Protein AF-A0A840L6X7-F1 (afdb_monomer)

Radius of gyration: 32.26 Å; Cα contacts (8 Å, |Δi|>4): 40; chains: 1; bounding box: 51×29×115 Å

pLDDT: mean 72.5, std 11.48, range [49.22, 90.38]

Mean predicted aligned error: 15.95 Å

Organism: NCBI:txid1769250

Nearest PDB structures (foldseek):
  5zx3-assembly1_D  TM=7.415E-01  e=8.191E+00  Mycobacterium tuberculosis H37Rv

Structure (mmCIF, N/CA/C/O backbone):
data_AF-A0A840L6X7-F1
#
_entry.id   AF-A0A840L6X7-F1
#
loop_
_atom_site.group_PDB
_atom_site.id
_atom_site.type_symbol
_atom_site.label_atom_id
_atom_site.label_alt_id
_atom_site.label_comp_id
_atom_site.label_asym_id
_atom_site.label_entity_id
_atom_site.label_seq_id
_atom_site.pdbx_PDB_ins_code
_atom_site.Cartn_x
_atom_site.Cartn_y
_atom_site.Cartn_z
_atom_site.occupancy
_atom_site.B_iso_or_equiv
_atom_site.auth_seq_id
_atom_site.auth_comp_id
_atom_site.auth_asym_id
_atom_site.auth_atom_id
_atom_site.pdbx_PDB_model_num
ATOM 1 N N . MET A 1 1 ? -19.659 -22.528 18.212 1.00 50.06 1 MET A N 1
ATOM 2 C CA . MET A 1 1 ? -19.721 -21.235 18.933 1.00 50.06 1 MET A CA 1
ATOM 3 C C . MET A 1 1 ? -19.294 -20.157 17.955 1.00 50.06 1 MET A C 1
ATOM 5 O O . MET A 1 1 ? -18.267 -20.343 17.319 1.00 50.06 1 MET A O 1
ATOM 9 N N . ASN A 1 2 ? -20.083 -19.098 17.759 1.00 55.78 2 ASN A N 1
ATOM 10 C CA . ASN A 1 2 ? -19.738 -18.045 16.799 1.00 55.78 2 ASN A CA 1
ATOM 11 C C . ASN A 1 2 ? -18.939 -16.944 17.513 1.00 55.78 2 ASN A C 1
ATOM 13 O O . ASN A 1 2 ? -19.545 -16.207 18.291 1.00 55.78 2 ASN A O 1
ATOM 17 N N . PRO A 1 3 ? -17.631 -16.776 17.235 1.00 60.44 3 PRO A N 1
ATOM 18 C CA . PRO A 1 3 ? -16.806 -15.736 17.865 1.00 60.44 3 PRO A CA 1
ATOM 19 C C . PRO A 1 3 ? -17.181 -14.308 17.419 1.00 60.44 3 PRO A C 1
ATOM 21 O O . PRO A 1 3 ? -16.617 -13.333 17.895 1.00 60.44 3 PRO A O 1
ATOM 24 N N . PHE A 1 4 ? -18.158 -14.165 16.519 1.00 61.56 4 PHE A N 1
ATOM 25 C CA . PHE A 1 4 ? -18.573 -12.898 15.914 1.00 61.56 4 PHE A CA 1
ATOM 26 C C . PHE A 1 4 ? -19.922 -12.375 16.431 1.00 61.56 4 PHE A C 1
ATOM 28 O O . PHE A 1 4 ? -20.636 -11.677 15.705 1.00 61.56 4 PHE A O 1
ATOM 35 N N . LYS A 1 5 ? -20.317 -12.716 17.664 1.00 66.19 5 LYS A N 1
ATOM 36 C CA . LYS A 1 5 ? -21.572 -12.218 18.243 1.00 66.19 5 LYS A CA 1
ATOM 37 C C . LYS A 1 5 ? -21.425 -10.722 18.556 1.00 66.19 5 LYS A C 1
ATOM 39 O O . LYS A 1 5 ? -20.592 -10.319 19.362 1.00 66.19 5 LYS A O 1
ATOM 44 N N . ARG A 1 6 ? -22.202 -9.892 17.859 1.00 63.62 6 ARG A N 1
ATOM 45 C CA . ARG A 1 6 ? -22.232 -8.430 18.031 1.00 63.62 6 ARG A CA 1
ATOM 46 C C . ARG A 1 6 ? -23.268 -8.047 19.085 1.00 63.62 6 ARG A C 1
ATOM 48 O O . ARG A 1 6 ? -24.262 -8.753 19.248 1.00 63.62 6 ARG A O 1
ATOM 55 N N . LEU A 1 7 ? -23.039 -6.931 19.774 1.00 65.94 7 LEU A N 1
ATOM 56 C CA . LEU A 1 7 ? -23.968 -6.401 20.773 1.00 65.94 7 LEU A CA 1
ATOM 57 C C . LEU A 1 7 ? -25.327 -6.060 20.119 1.00 65.94 7 LEU A C 1
ATOM 59 O O . LEU A 1 7 ? -25.352 -5.359 19.100 1.00 65.94 7 LEU A O 1
ATOM 63 N N . PRO A 1 8 ? -26.463 -6.534 20.665 1.00 58.78 8 PRO A N 1
ATOM 64 C CA . PRO A 1 8 ? -27.783 -6.151 20.173 1.00 58.78 8 PRO A CA 1
ATOM 65 C C . PRO A 1 8 ? -27.984 -4.641 20.378 1.00 58.78 8 PRO A C 1
ATOM 67 O O . PRO A 1 8 ? -27.777 -4.126 21.470 1.00 58.78 8 PRO A O 1
ATOM 70 N N . GLY A 1 9 ? -28.326 -3.915 19.308 1.00 61.62 9 GLY A N 1
ATOM 71 C CA . GLY A 1 9 ? -28.427 -2.445 19.305 1.00 61.62 9 GLY A CA 1
ATOM 72 C C . GLY A 1 9 ? -27.195 -1.710 18.754 1.00 61.62 9 GLY A C 1
ATOM 73 O O . GLY A 1 9 ? -27.313 -0.554 18.349 1.00 61.62 9 GLY A O 1
ATOM 74 N N . TYR A 1 10 ? -26.046 -2.385 18.611 1.00 58.16 10 TYR A N 1
ATOM 75 C CA . TYR A 1 10 ? -24.889 -1.871 17.866 1.00 58.16 10 TYR A CA 1
ATOM 76 C C . TYR A 1 10 ? -25.139 -2.027 16.357 1.00 58.16 10 TYR A C 1
ATOM 78 O O . TYR A 1 10 ? -24.686 -2.964 15.695 1.00 58.16 10 TYR A O 1
ATOM 86 N N . GLY A 1 11 ? -25.937 -1.119 15.797 1.00 57.44 11 GLY A N 1
ATOM 87 C CA . GLY A 1 11 ? -26.126 -1.032 14.352 1.00 57.44 11 GLY A CA 1
ATOM 88 C C . GLY A 1 11 ? -24.838 -0.583 13.636 1.00 57.44 11 GLY A C 1
ATOM 89 O O . GLY A 1 11 ? -23.990 0.066 14.247 1.00 57.44 11 GLY A O 1
ATOM 90 N N . PRO A 1 12 ? -24.693 -0.832 12.320 1.00 55.66 12 PRO A N 1
ATOM 91 C CA . PRO A 1 12 ? -23.560 -0.388 11.489 1.00 55.66 12 PRO A CA 1
ATOM 92 C C . PRO A 1 12 ? -23.482 1.146 11.286 1.00 55.66 12 PRO A C 1
ATOM 94 O O . PRO A 1 12 ? -22.965 1.618 10.278 1.00 55.66 12 PRO A O 1
ATOM 97 N N . LYS A 1 13 ? -24.024 1.933 12.224 1.00 51.03 13 LYS A N 1
ATOM 98 C CA . LYS A 1 13 ? -24.217 3.387 12.156 1.00 51.03 13 LYS A CA 1
ATOM 99 C C . LYS A 1 13 ? -23.061 4.199 12.742 1.00 51.03 13 LYS A C 1
ATOM 101 O O . LYS A 1 13 ? -23.184 5.411 12.877 1.00 51.03 13 LYS A O 1
ATOM 106 N N . THR A 1 14 ? -21.927 3.587 13.063 1.00 53.41 14 THR A N 1
ATOM 107 C CA . THR A 1 14 ? -20.697 4.363 13.237 1.00 53.41 14 THR A CA 1
ATOM 108 C C . THR A 1 14 ? -20.204 4.710 11.837 1.00 53.41 14 THR A C 1
ATOM 110 O O . THR A 1 14 ? -19.859 3.806 11.072 1.00 53.41 14 THR A O 1
ATOM 113 N N . ALA A 1 15 ? -20.244 5.996 11.467 1.00 52.00 15 ALA A N 1
ATOM 114 C CA . ALA A 1 15 ? -19.751 6.471 10.176 1.00 52.00 15 ALA A CA 1
ATOM 115 C C . ALA A 1 15 ? -18.391 5.823 9.894 1.00 52.00 15 ALA A C 1
ATOM 117 O O . ALA A 1 15 ? -17.513 5.830 10.761 1.00 52.00 15 ALA A O 1
ATOM 118 N N . ALA A 1 16 ? -18.250 5.188 8.727 1.00 56.62 16 ALA A N 1
ATOM 119 C CA . ALA A 1 16 ? -17.013 4.520 8.355 1.00 56.62 16 ALA A CA 1
ATOM 120 C C . ALA A 1 16 ? -15.860 5.519 8.528 1.00 56.62 16 ALA A C 1
ATOM 122 O O . ALA A 1 16 ? -15.800 6.512 7.807 1.00 56.62 16 ALA A O 1
ATOM 123 N N . GLY A 1 17 ? -14.998 5.285 9.524 1.00 66.81 17 GLY A N 1
ATOM 124 C CA . GLY A 1 17 ? -13.883 6.181 9.812 1.00 66.81 17 GLY A CA 1
ATOM 125 C C . GLY A 1 17 ? -12.999 6.354 8.578 1.00 66.81 17 GLY A C 1
ATOM 126 O O . GLY A 1 17 ? -12.972 5.488 7.700 1.00 66.81 17 GLY A O 1
ATOM 127 N N . MET A 1 18 ? -12.259 7.462 8.517 1.00 66.50 18 MET A N 1
ATOM 128 C CA . MET A 1 18 ? -11.370 7.801 7.396 1.00 66.50 18 MET A CA 1
ATOM 129 C C . MET A 1 18 ? -10.411 6.648 7.033 1.00 66.50 18 MET A C 1
ATOM 131 O O . MET A 1 18 ? -10.169 6.373 5.866 1.00 66.50 18 MET A O 1
ATOM 135 N N . GLU A 1 19 ? -9.986 5.890 8.035 1.00 71.81 19 GLU A N 1
ATOM 136 C CA . GLU A 1 19 ? -9.318 4.576 7.994 1.00 71.81 19 GLU A CA 1
ATOM 137 C C . GLU A 1 19 ? -9.984 3.571 7.033 1.00 71.81 19 GLU A C 1
ATOM 139 O O . GLU A 1 19 ? -9.346 3.068 6.116 1.00 71.81 19 GLU A O 1
ATOM 144 N N . ARG A 1 20 ? -11.292 3.316 7.146 1.00 74.06 20 ARG A N 1
ATOM 145 C CA . ARG A 1 20 ? -12.004 2.361 6.275 1.00 74.06 20 ARG A CA 1
ATOM 146 C C . ARG A 1 20 ? -12.131 2.862 4.837 1.00 74.06 20 ARG A C 1
ATOM 148 O O . ARG A 1 20 ? -12.189 2.061 3.903 1.00 74.06 20 ARG A O 1
ATOM 155 N N . GLN A 1 21 ? -12.156 4.180 4.652 1.00 76.19 21 GLN A N 1
ATOM 156 C CA . GLN A 1 21 ? -12.097 4.805 3.333 1.00 76.19 21 GLN A CA 1
ATOM 157 C C . GLN A 1 21 ? -10.694 4.695 2.718 1.00 76.19 21 GLN A C 1
ATOM 159 O O . GLN A 1 21 ? -10.586 4.371 1.535 1.00 76.19 21 GLN A O 1
ATOM 164 N N . ILE A 1 22 ? -9.639 4.911 3.508 1.00 73.25 22 ILE A N 1
ATOM 165 C CA . ILE A 1 22 ? -8.241 4.744 3.092 1.00 73.25 22 ILE A CA 1
ATOM 166 C C . ILE A 1 22 ? -7.985 3.285 2.716 1.00 73.25 22 ILE A C 1
ATOM 168 O O . ILE A 1 22 ? -7.510 3.029 1.615 1.00 73.25 22 ILE A O 1
ATOM 172 N N . TRP A 1 23 ? -8.406 2.326 3.544 1.00 75.25 23 TRP A N 1
ATOM 173 C CA . TRP A 1 23 ? -8.242 0.892 3.281 1.00 75.25 23 TRP A CA 1
ATOM 174 C C . TRP A 1 23 ? -8.913 0.443 1.978 1.00 75.25 23 TRP A C 1
ATOM 176 O O . TRP A 1 23 ? -8.361 -0.357 1.232 1.00 75.25 23 TRP A O 1
ATOM 186 N N . ARG A 1 24 ? -10.079 1.012 1.645 1.00 78.00 24 ARG A N 1
ATOM 187 C CA . ARG A 1 24 ? -10.769 0.767 0.365 1.00 78.00 24 ARG A CA 1
ATOM 188 C C . ARG A 1 24 ? -10.055 1.367 -0.844 1.00 78.00 24 ARG A C 1
ATOM 190 O O . ARG A 1 24 ? -10.180 0.834 -1.941 1.00 78.00 24 ARG A O 1
ATOM 197 N N . ARG A 1 25 ? -9.368 2.498 -0.671 1.00 76.12 25 ARG A N 1
ATOM 198 C CA . ARG A 1 25 ? -8.622 3.169 -1.748 1.00 76.12 25 ARG A CA 1
ATOM 199 C C . ARG A 1 25 ? -7.212 2.609 -1.913 1.00 76.12 25 ARG A C 1
ATOM 201 O O . ARG A 1 25 ? -6.644 2.735 -2.988 1.00 76.12 25 ARG A O 1
ATOM 208 N N . LEU A 1 26 ? -6.679 1.953 -0.890 1.00 77.56 26 LEU A N 1
ATOM 209 C CA . LEU A 1 26 ? -5.350 1.354 -0.878 1.00 77.56 26 LEU A CA 1
ATOM 210 C C . LEU A 1 26 ? -5.102 0.361 -2.028 1.00 77.56 26 LEU A C 1
ATOM 212 O O . LEU A 1 26 ? -4.104 0.545 -2.723 1.00 77.56 26 LEU A O 1
ATOM 216 N N . PRO A 1 27 ? -5.992 -0.611 -2.329 1.00 74.00 27 PRO A N 1
ATOM 217 C CA . PRO A 1 27 ? -5.800 -1.477 -3.490 1.00 74.00 27 PRO A CA 1
ATOM 218 C C . PRO A 1 27 ? -5.833 -0.687 -4.803 1.00 74.00 27 PRO A C 1
ATOM 220 O O . PRO A 1 27 ? -5.009 -0.934 -5.674 1.00 74.00 27 PRO A O 1
ATOM 223 N N . ALA A 1 28 ? -6.701 0.322 -4.936 1.00 80.12 28 ALA A N 1
ATOM 224 C CA . ALA A 1 28 ? -6.728 1.167 -6.131 1.00 80.12 28 ALA A CA 1
ATOM 225 C C . ALA A 1 28 ? -5.421 1.963 -6.315 1.00 80.12 28 ALA A C 1
ATOM 227 O O . ALA A 1 28 ? -4.918 2.050 -7.429 1.00 80.12 28 ALA A O 1
ATOM 228 N N . VAL A 1 29 ? -4.834 2.488 -5.233 1.00 78.06 29 VAL A N 1
ATOM 229 C CA . VAL A 1 29 ? -3.531 3.183 -5.252 1.00 78.06 29 VAL A CA 1
ATOM 230 C C . VAL A 1 29 ? -2.380 2.215 -5.546 1.00 78.06 29 VAL A C 1
ATOM 232 O O . VAL A 1 29 ? -1.439 2.570 -6.255 1.00 78.06 29 VAL A O 1
ATOM 235 N N . PHE A 1 30 ? -2.455 0.978 -5.050 1.00 79.94 30 PHE A N 1
ATOM 236 C CA . PHE A 1 30 ? -1.495 -0.076 -5.377 1.00 79.94 30 PHE A CA 1
ATOM 237 C C . PHE A 1 30 ? -1.517 -0.403 -6.875 1.00 79.94 30 PHE A C 1
ATOM 239 O O . PHE A 1 30 ? -0.467 -0.429 -7.522 1.00 79.94 30 PHE A O 1
ATOM 246 N N . PHE A 1 31 ? -2.714 -0.567 -7.446 1.00 80.56 31 PHE A N 1
ATOM 247 C CA . PHE A 1 31 ? -2.886 -0.764 -8.884 1.00 80.56 31 PHE A CA 1
ATOM 248 C C . PHE A 1 31 ? -2.395 0.446 -9.677 1.00 80.56 31 PHE A C 1
ATOM 250 O O . PHE A 1 31 ? -1.582 0.278 -10.575 1.00 80.56 31 PHE A O 1
ATOM 257 N N . TRP A 1 32 ? -2.801 1.670 -9.326 1.00 79.00 32 TRP A N 1
ATOM 258 C CA . TRP A 1 32 ? -2.402 2.859 -10.089 1.00 79.00 32 TRP A CA 1
ATOM 259 C C . TRP A 1 32 ? -0.894 3.116 -10.047 1.00 79.00 32 TRP A C 1
ATOM 261 O O . TRP A 1 32 ? -0.295 3.442 -11.069 1.00 79.00 32 TRP A O 1
ATOM 271 N N . GLY A 1 33 ? -0.261 2.934 -8.885 1.00 77.31 33 GLY A N 1
ATOM 272 C CA . GLY A 1 33 ? 1.174 3.178 -8.734 1.00 77.31 33 GLY A CA 1
ATOM 273 C C . GLY A 1 33 ? 2.072 2.054 -9.254 1.00 77.31 33 GLY A C 1
ATOM 274 O O . GLY A 1 33 ? 3.247 2.306 -9.489 1.00 77.31 33 GLY A O 1
ATOM 275 N N . SER A 1 34 ? 1.545 0.848 -9.501 1.00 78.00 34 SER A N 1
ATOM 276 C CA . SER A 1 34 ? 2.261 -0.186 -10.270 1.00 78.00 34 SER A CA 1
ATOM 277 C C . SER A 1 34 ? 1.991 -0.085 -11.774 1.00 78.00 34 SER A C 1
ATOM 279 O O . SER A 1 34 ? 2.890 -0.336 -12.571 1.00 78.00 34 SER A O 1
ATOM 281 N N . LEU A 1 35 ? 0.794 0.353 -12.174 1.00 84.56 35 LEU A N 1
ATOM 282 C CA . LEU A 1 35 ? 0.411 0.529 -13.575 1.00 84.56 35 LEU A CA 1
ATOM 283 C C . LEU A 1 35 ? 1.184 1.670 -14.250 1.00 84.56 35 LEU A C 1
ATOM 285 O O . LEU A 1 35 ? 1.592 1.530 -15.399 1.00 84.56 35 LEU A O 1
ATOM 289 N N . LEU A 1 36 ? 1.417 2.781 -13.544 1.00 82.75 36 LEU A N 1
ATOM 290 C CA . LEU A 1 36 ? 2.106 3.961 -14.081 1.00 82.75 36 LEU A CA 1
ATOM 291 C C . LEU A 1 36 ? 3.565 3.688 -14.525 1.00 82.75 36 LEU A C 1
ATOM 293 O O . LEU A 1 36 ? 3.898 4.019 -15.664 1.00 82.75 36 LEU A O 1
ATOM 297 N N . PRO A 1 37 ? 4.437 3.054 -13.713 1.00 79.06 37 PRO A N 1
ATOM 298 C CA . PRO A 1 37 ? 5.786 2.675 -14.146 1.00 79.06 37 PRO A CA 1
ATOM 299 C C . PRO A 1 37 ? 5.782 1.602 -15.244 1.00 79.06 37 PRO A C 1
ATOM 301 O O . PRO A 1 37 ? 6.623 1.653 -16.139 1.00 79.06 37 PRO A O 1
ATOM 304 N N . LEU A 1 38 ? 4.816 0.678 -15.239 1.00 79.50 38 LEU A N 1
ATOM 305 C CA . LEU A 1 38 ? 4.674 -0.327 -16.300 1.00 79.50 38 LEU A CA 1
ATOM 306 C C . LEU A 1 38 ? 4.311 0.323 -17.643 1.00 79.50 38 LEU A C 1
ATOM 308 O O . LEU A 1 38 ? 4.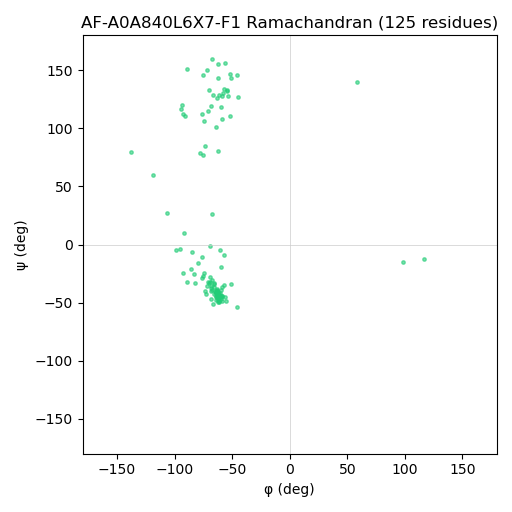903 -0.003 -18.672 1.00 79.50 38 LEU A O 1
ATOM 312 N N . LEU A 1 39 ? 3.396 1.296 -17.618 1.00 84.00 39 LEU A N 1
ATOM 313 C CA . LEU A 1 39 ? 3.039 2.104 -18.781 1.00 84.00 39 LEU A CA 1
ATOM 314 C C . LEU A 1 39 ? 4.238 2.923 -19.270 1.00 84.00 39 LEU A C 1
ATOM 316 O O . LEU A 1 39 ? 4.475 2.986 -20.470 1.00 84.00 39 LEU A O 1
ATOM 320 N N . PHE A 1 40 ? 5.022 3.503 -18.357 1.00 82.00 40 PHE A N 1
ATOM 321 C CA . PHE A 1 40 ? 6.216 4.275 -18.699 1.00 82.00 40 PHE A CA 1
ATOM 322 C C . PHE A 1 40 ? 7.272 3.424 -19.418 1.00 82.00 40 PHE A C 1
ATOM 324 O O . PHE A 1 40 ? 7.778 3.829 -20.463 1.00 82.00 40 PHE A O 1
ATOM 331 N N . VAL A 1 41 ? 7.564 2.219 -18.914 1.00 79.75 41 VAL A N 1
ATOM 332 C CA . VAL A 1 41 ? 8.485 1.277 -19.574 1.00 79.75 41 VAL A CA 1
ATOM 333 C C . VAL A 1 41 ? 7.937 0.833 -20.932 1.00 79.75 41 VAL A C 1
ATOM 335 O O . VAL A 1 41 ? 8.674 0.834 -21.918 1.00 79.75 41 VAL A O 1
ATOM 338 N N . GLY A 1 42 ? 6.644 0.501 -21.008 1.00 80.06 42 GLY A N 1
ATOM 339 C CA . GLY A 1 42 ? 5.989 0.109 -22.258 1.00 80.06 42 GLY A CA 1
ATOM 340 C C . GLY A 1 42 ? 6.050 1.205 -23.322 1.00 80.06 42 GLY A C 1
ATOM 341 O O . GLY A 1 42 ? 6.451 0.945 -24.453 1.00 80.06 42 GLY A O 1
ATOM 342 N N . LEU A 1 43 ? 5.738 2.446 -22.942 1.00 84.38 43 LEU A N 1
ATOM 343 C CA . LEU 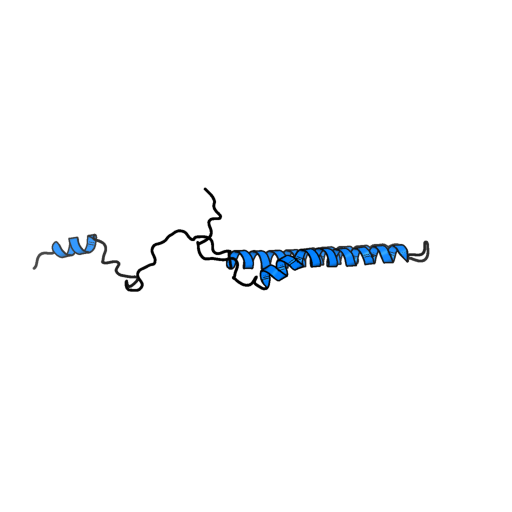A 1 43 ? 5.784 3.606 -23.828 1.00 84.38 43 LEU A CA 1
ATOM 344 C C . LEU A 1 43 ? 7.214 3.879 -24.307 1.00 84.38 43 LEU A C 1
ATOM 346 O O . LEU A 1 43 ? 7.441 4.130 -25.487 1.00 84.38 43 LEU A O 1
ATOM 350 N N . ARG A 1 44 ? 8.195 3.760 -23.409 1.00 80.75 44 ARG A N 1
ATOM 351 C CA . ARG A 1 44 ? 9.604 3.968 -23.740 1.00 80.75 44 ARG A CA 1
ATOM 352 C C . ARG A 1 44 ? 10.140 2.910 -24.705 1.00 80.75 44 ARG A C 1
ATOM 354 O O . ARG A 1 44 ? 10.917 3.254 -25.585 1.00 80.75 44 ARG A O 1
ATOM 361 N N . ARG A 1 45 ? 9.704 1.651 -24.582 1.00 79.19 45 ARG A N 1
ATOM 362 C CA . ARG A 1 45 ? 10.017 0.586 -25.554 1.00 79.19 45 ARG A CA 1
ATOM 363 C C . ARG A 1 45 ? 9.307 0.795 -26.887 1.00 79.19 45 ARG A C 1
ATOM 365 O O . ARG A 1 45 ? 9.867 0.443 -27.914 1.00 79.19 45 ARG A O 1
ATOM 372 N N . TRP A 1 46 ? 8.102 1.361 -26.875 1.00 81.88 46 TRP A N 1
ATOM 373 C CA . TRP A 1 46 ? 7.345 1.642 -28.095 1.00 81.88 46 TRP A CA 1
ATOM 374 C C . TRP A 1 46 ? 7.942 2.800 -28.907 1.00 81.88 46 TRP A C 1
ATOM 376 O O . TRP A 1 46 ? 7.944 2.744 -30.129 1.00 81.88 46 TRP A O 1
ATOM 386 N N . LEU A 1 47 ? 8.490 3.817 -28.233 1.00 81.31 47 LEU A N 1
ATOM 387 C CA . LEU A 1 47 ? 9.190 4.945 -28.865 1.00 81.31 47 LEU A CA 1
ATOM 388 C C . LEU A 1 47 ? 10.675 4.668 -29.163 1.00 81.31 47 LEU A C 1
ATOM 390 O O . LEU A 1 47 ? 11.348 5.523 -29.736 1.00 81.31 47 LEU A O 1
ATOM 394 N N . ALA A 1 48 ? 11.220 3.528 -28.731 1.00 78.69 48 ALA A N 1
ATOM 395 C CA . ALA A 1 48 ? 12.620 3.204 -28.970 1.00 78.69 48 ALA A CA 1
ATOM 396 C C . ALA A 1 48 ? 12.824 2.794 -30.436 1.00 78.69 48 ALA A C 1
ATOM 398 O O . ALA A 1 48 ? 12.467 1.689 -30.839 1.00 78.69 48 ALA A O 1
ATOM 399 N N . GLU A 1 49 ? 13.427 3.686 -31.222 1.00 74.25 49 GLU A N 1
ATOM 400 C CA . GLU A 1 49 ? 13.854 3.392 -32.590 1.00 74.25 49 GLU A CA 1
ATOM 401 C C . GLU A 1 49 ? 14.993 2.352 -32.582 1.00 74.25 49 GLU A C 1
ATOM 403 O O . GLU A 1 49 ? 15.999 2.548 -31.880 1.00 74.25 49 GLU A O 1
ATOM 408 N N . PRO A 1 50 ? 14.885 1.256 -33.359 1.00 63.66 50 PRO A N 1
ATOM 409 C CA . PRO A 1 50 ? 15.917 0.228 -33.421 1.00 63.66 50 PRO A CA 1
ATOM 410 C C . PRO A 1 50 ? 17.213 0.813 -34.008 1.00 63.66 50 PRO A C 1
ATOM 412 O O . PRO A 1 50 ? 17.345 0.987 -35.214 1.00 63.66 50 PRO A O 1
ATOM 415 N N . GLY A 1 51 ? 18.175 1.123 -33.132 1.00 65.94 51 GLY A N 1
ATOM 416 C CA . GLY A 1 51 ? 19.512 1.622 -33.487 1.00 65.94 51 GLY A CA 1
ATOM 417 C C . GLY A 1 51 ? 19.849 3.039 -33.005 1.00 65.94 51 GLY A C 1
ATOM 418 O O . GLY A 1 51 ? 21.021 3.401 -33.017 1.00 65.94 51 GLY A O 1
ATOM 419 N N . ALA A 1 52 ? 18.871 3.826 -32.538 1.00 67.00 52 ALA A N 1
ATOM 420 C CA . ALA A 1 52 ? 19.117 5.175 -32.001 1.00 67.00 52 ALA A CA 1
ATOM 421 C C . ALA A 1 52 ? 19.331 5.192 -30.478 1.00 67.00 52 ALA A C 1
ATOM 423 O O . ALA A 1 52 ? 19.958 6.102 -29.936 1.00 67.00 52 ALA A O 1
ATOM 424 N N . SER A 1 53 ? 18.797 4.196 -29.771 1.00 67.75 53 SER A N 1
ATOM 425 C CA . SER A 1 53 ? 18.873 4.109 -28.315 1.00 67.75 53 SER A CA 1
ATOM 426 C C . SER A 1 53 ? 20.065 3.268 -27.862 1.00 67.75 53 SER A C 1
ATOM 428 O O . SER A 1 53 ? 20.120 2.070 -28.141 1.00 67.75 53 SER A O 1
ATOM 430 N N . ASP A 1 54 ? 20.973 3.878 -27.100 1.00 80.44 54 ASP A N 1
ATOM 431 C CA . ASP A 1 54 ? 22.056 3.172 -26.414 1.00 80.44 54 ASP A CA 1
ATOM 432 C C . ASP A 1 54 ? 21.479 2.117 -25.451 1.00 80.44 54 ASP A C 1
ATOM 434 O O . ASP A 1 54 ? 20.623 2.428 -24.612 1.00 80.44 54 ASP A O 1
ATOM 438 N N . ALA A 1 55 ? 21.944 0.869 -25.561 1.00 81.31 55 ALA A N 1
ATOM 439 C CA . ALA A 1 55 ? 21.466 -0.263 -24.767 1.00 81.31 55 ALA A CA 1
ATOM 440 C C . ALA A 1 55 ? 21.598 -0.001 -23.258 1.00 81.31 55 ALA A C 1
ATOM 442 O O . ALA A 1 55 ? 20.719 -0.369 -22.477 1.00 81.31 55 ALA A O 1
ATOM 443 N N . HIS A 1 56 ? 22.652 0.711 -22.853 1.00 84.94 56 HIS A N 1
ATOM 444 C CA . HIS A 1 56 ? 22.859 1.098 -21.462 1.00 84.94 56 HIS A CA 1
ATOM 445 C C . HIS A 1 56 ? 21.752 2.035 -20.946 1.00 84.94 56 HIS A C 1
ATOM 447 O O . HIS A 1 56 ? 21.255 1.867 -19.831 1.00 84.94 56 HIS A O 1
ATOM 453 N N . SER A 1 57 ? 21.292 2.979 -21.772 1.00 80.69 57 SER A N 1
ATOM 454 C CA . SER A 1 57 ? 20.221 3.911 -21.401 1.00 80.69 57 SER A CA 1
ATOM 455 C C . SER A 1 57 ? 18.873 3.209 -21.191 1.00 80.69 57 SER A C 1
ATOM 457 O O . SER A 1 57 ? 18.081 3.612 -20.329 1.00 80.69 57 SER A O 1
ATOM 459 N N . LEU A 1 58 ? 18.598 2.151 -21.960 1.00 80.94 58 LEU A N 1
ATOM 460 C CA . LEU A 1 58 ? 17.385 1.348 -21.822 1.00 80.94 58 LEU A CA 1
ATOM 461 C C . LEU A 1 58 ? 17.396 0.604 -20.484 1.00 80.94 58 LEU A C 1
ATOM 463 O O . LEU A 1 58 ? 16.472 0.794 -19.691 1.00 80.94 58 LEU A O 1
ATOM 467 N N . LEU A 1 59 ? 18.489 -0.108 -20.192 1.00 85.75 59 LEU A N 1
ATOM 468 C CA . LEU A 1 59 ? 18.677 -0.852 -18.943 1.00 85.75 59 LEU A CA 1
ATOM 469 C C . LEU A 1 59 ? 18.592 0.047 -17.703 1.00 85.75 59 LEU A C 1
ATOM 471 O O . LEU A 1 59 ? 17.914 -0.300 -16.739 1.00 85.75 59 LEU A O 1
ATOM 475 N N . LEU A 1 60 ? 19.224 1.227 -17.728 1.00 87.38 60 LEU A N 1
ATOM 476 C CA . LEU A 1 60 ? 19.179 2.169 -16.604 1.00 87.38 60 LEU A CA 1
ATOM 477 C C . LEU A 1 60 ? 17.753 2.612 -16.269 1.00 87.38 60 LEU A C 1
ATOM 479 O O . LEU A 1 60 ? 17.374 2.660 -15.101 1.00 87.38 60 LEU A O 1
ATOM 483 N N . GLY A 1 61 ? 16.942 2.931 -17.279 1.00 83.81 61 GLY A N 1
ATOM 484 C CA . GLY A 1 61 ? 15.565 3.345 -17.009 1.00 83.81 61 GLY A CA 1
ATOM 485 C C . GLY A 1 61 ? 14.641 2.186 -16.642 1.00 83.81 61 GLY A C 1
ATOM 486 O O . GLY A 1 61 ? 13.703 2.409 -15.883 1.00 83.81 61 GLY A O 1
ATOM 487 N N . GLU A 1 62 ? 14.917 0.959 -17.096 1.00 83.25 62 GLU A N 1
ATOM 488 C CA . GLU A 1 62 ? 14.251 -0.236 -16.560 1.00 83.25 62 GLU A CA 1
ATOM 489 C C . GLU A 1 62 ? 14.601 -0.422 -15.075 1.00 83.25 62 GLU A C 1
ATOM 491 O O . GLU A 1 62 ? 13.703 -0.591 -14.252 1.00 83.25 62 GLU A O 1
ATOM 496 N N . TYR A 1 63 ? 15.877 -0.282 -14.700 1.00 88.25 63 TYR A N 1
ATOM 497 C CA . TYR A 1 63 ? 16.321 -0.371 -13.306 1.00 88.25 63 TYR A CA 1
ATOM 498 C C . TYR A 1 63 ? 15.655 0.683 -12.408 1.00 88.25 63 TYR A C 1
ATOM 500 O O . TYR A 1 63 ? 15.145 0.357 -11.336 1.00 88.25 63 TYR A O 1
ATOM 508 N N . ILE A 1 64 ? 15.588 1.939 -12.863 1.00 88.44 64 ILE A N 1
ATOM 509 C CA . ILE A 1 64 ? 14.891 3.017 -12.143 1.00 88.44 64 ILE A CA 1
ATOM 510 C C . ILE A 1 64 ? 13.394 2.709 -12.017 1.00 88.44 64 ILE A C 1
ATOM 512 O O . ILE A 1 64 ? 12.825 2.886 -10.940 1.00 88.44 64 ILE A O 1
ATOM 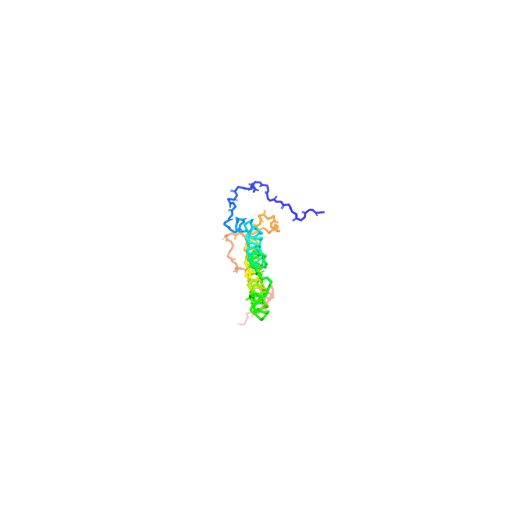516 N N . ALA A 1 65 ? 12.753 2.219 -13.082 1.00 86.06 65 ALA A N 1
ATOM 517 C CA . ALA A 1 65 ? 11.340 1.856 -13.044 1.00 86.06 65 ALA A CA 1
ATOM 518 C C . ALA A 1 65 ? 11.068 0.732 -12.031 1.00 86.06 65 ALA A C 1
ATOM 520 O O . ALA A 1 65 ? 10.145 0.853 -11.225 1.00 86.06 65 ALA A O 1
ATOM 521 N N . TYR A 1 66 ? 11.900 -0.314 -12.002 1.00 85.94 66 TYR A N 1
ATOM 522 C CA . TYR A 1 66 ? 11.809 -1.370 -10.991 1.00 85.94 66 TYR A CA 1
ATOM 523 C C . TYR A 1 66 ? 12.039 -0.839 -9.573 1.00 85.94 66 TYR A C 1
ATOM 525 O O . TYR A 1 66 ? 11.301 -1.208 -8.659 1.00 85.94 66 TYR A O 1
ATOM 533 N N . GLY A 1 67 ? 12.999 0.071 -9.388 1.00 89.38 67 GLY A N 1
ATOM 534 C CA . GLY A 1 67 ? 13.235 0.740 -8.109 1.00 89.38 67 GLY A CA 1
ATOM 535 C C . GLY A 1 67 ? 12.011 1.515 -7.613 1.00 89.38 67 GLY A C 1
ATOM 536 O O . GLY A 1 67 ? 11.625 1.385 -6.452 1.00 89.38 67 GLY A O 1
ATOM 537 N N . LEU A 1 68 ? 11.345 2.262 -8.498 1.00 87.88 68 LEU A N 1
ATOM 538 C CA . LEU A 1 68 ? 10.113 2.988 -8.175 1.00 87.88 68 LEU A CA 1
ATOM 539 C C . LEU A 1 68 ? 8.962 2.045 -7.810 1.00 87.88 68 LEU A C 1
ATOM 541 O O . LEU A 1 68 ? 8.241 2.309 -6.848 1.00 87.88 68 LEU A O 1
ATOM 545 N N . VAL A 1 69 ? 8.808 0.929 -8.530 1.00 86.62 69 VAL A N 1
ATOM 546 C CA . VAL A 1 69 ? 7.803 -0.098 -8.209 1.00 86.62 69 VAL A CA 1
ATOM 547 C C . VAL A 1 69 ? 8.059 -0.684 -6.821 1.00 86.62 69 VAL A C 1
ATOM 549 O O . VAL A 1 69 ? 7.141 -0.738 -6.003 1.00 86.62 69 VAL A O 1
ATOM 552 N N . ALA A 1 70 ? 9.303 -1.068 -6.526 1.00 87.81 70 ALA A N 1
ATOM 553 C CA . ALA A 1 70 ? 9.676 -1.619 -5.227 1.00 87.81 70 ALA A CA 1
ATOM 554 C C . ALA A 1 70 ? 9.451 -0.607 -4.088 1.00 87.81 70 ALA A C 1
ATOM 556 O O . ALA A 1 70 ? 8.873 -0.957 -3.056 1.00 87.81 70 ALA A O 1
ATOM 557 N N . MET A 1 71 ? 9.833 0.662 -4.289 1.00 89.69 71 MET A N 1
ATOM 558 C CA . MET A 1 71 ? 9.592 1.740 -3.323 1.00 89.69 71 MET A CA 1
ATOM 559 C C . MET A 1 71 ? 8.090 1.953 -3.076 1.00 89.69 71 MET A C 1
ATOM 561 O O . MET A 1 71 ? 7.660 2.088 -1.929 1.00 89.69 71 MET A O 1
ATOM 565 N N . HIS A 1 72 ? 7.274 1.937 -4.135 1.00 86.56 72 HIS A N 1
ATOM 566 C CA . HIS A 1 72 ? 5.819 2.078 -4.036 1.00 86.56 72 HIS A CA 1
ATOM 567 C C . HIS A 1 72 ? 5.179 0.911 -3.282 1.00 86.56 72 HIS A C 1
ATOM 569 O O . HIS A 1 72 ? 4.309 1.117 -2.433 1.00 86.56 72 HIS A O 1
ATOM 575 N N . TRP A 1 73 ? 5.626 -0.319 -3.539 1.00 86.31 73 TRP A N 1
ATOM 576 C CA . TRP A 1 73 ? 5.158 -1.499 -2.811 1.00 86.31 73 TRP A CA 1
ATOM 577 C C . TRP A 1 73 ? 5.490 -1.415 -1.321 1.00 86.31 73 TRP A C 1
ATOM 579 O O . TRP A 1 73 ? 4.614 -1.644 -0.491 1.00 86.31 73 TRP A O 1
ATOM 589 N N . ALA A 1 74 ? 6.704 -1.001 -0.957 1.00 90.38 74 ALA A N 1
ATOM 590 C CA . ALA A 1 74 ? 7.072 -0.815 0.446 1.00 90.38 74 ALA A CA 1
ATOM 591 C C . ALA A 1 74 ? 6.214 0.264 1.136 1.00 90.38 74 ALA A C 1
ATOM 593 O O . ALA A 1 74 ? 5.713 0.052 2.245 1.00 90.38 74 ALA A O 1
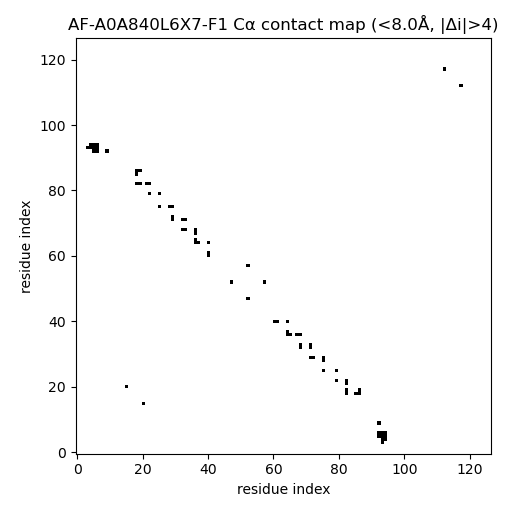ATOM 594 N N . LEU A 1 75 ? 5.985 1.400 0.468 1.00 89.00 75 LEU A N 1
ATOM 595 C CA . LEU A 1 75 ? 5.167 2.494 0.998 1.00 89.00 75 LEU A CA 1
ATOM 596 C C . LEU A 1 75 ? 3.703 2.068 1.197 1.00 89.00 75 LEU A C 1
ATOM 598 O O . LEU A 1 75 ? 3.104 2.328 2.242 1.00 89.00 75 LEU A O 1
ATOM 602 N N . THR A 1 76 ? 3.130 1.379 0.209 1.00 86.19 76 THR A N 1
ATOM 603 C CA . THR A 1 76 ? 1.744 0.892 0.262 1.00 86.19 76 THR A CA 1
ATOM 604 C C . THR A 1 76 ? 1.552 -0.210 1.299 1.00 86.19 76 THR A C 1
ATOM 606 O O . THR A 1 76 ? 0.562 -0.166 2.029 1.00 86.19 76 THR A O 1
ATOM 609 N N . LEU A 1 77 ? 2.500 -1.145 1.434 1.00 86.50 77 LEU A N 1
ATOM 610 C CA . LEU A 1 77 ? 2.489 -2.156 2.497 1.00 86.50 77 LEU A CA 1
ATOM 611 C C . LEU A 1 77 ? 2.555 -1.513 3.886 1.00 86.50 77 LEU A C 1
ATOM 613 O O . LEU A 1 77 ? 1.786 -1.882 4.773 1.00 86.50 77 LEU A O 1
ATOM 617 N N . THR A 1 78 ? 3.409 -0.505 4.063 1.00 88.12 78 THR A N 1
ATOM 618 C CA . THR A 1 78 ? 3.521 0.234 5.330 1.00 88.12 78 THR A CA 1
ATOM 619 C C . THR A 1 78 ? 2.206 0.932 5.687 1.00 88.12 78 THR A C 1
ATOM 621 O O . THR A 1 78 ? 1.719 0.817 6.814 1.00 88.12 78 THR A O 1
ATOM 624 N N . LEU A 1 79 ? 1.571 1.598 4.716 1.00 87.12 79 LEU A N 1
ATOM 625 C CA . LEU A 1 79 ? 0.270 2.244 4.909 1.00 87.12 79 LEU A CA 1
ATOM 626 C C . LEU A 1 79 ? -0.843 1.227 5.210 1.00 87.12 79 LEU A C 1
ATOM 628 O O . LEU A 1 79 ? -1.700 1.479 6.060 1.00 87.12 79 LEU A O 1
ATOM 632 N N . ALA A 1 80 ? -0.827 0.076 4.532 1.00 85.19 80 ALA A N 1
ATOM 633 C CA . ALA A 1 80 ? -1.793 -0.997 4.747 1.00 85.19 80 ALA A CA 1
ATOM 634 C C . ALA A 1 80 ? -1.699 -1.540 6.170 1.00 85.19 80 ALA A C 1
ATOM 636 O O . ALA A 1 80 ? -2.727 -1.697 6.831 1.00 85.19 80 ALA A O 1
ATOM 637 N N . MET A 1 81 ? -0.473 -1.753 6.651 1.00 86.44 81 MET A N 1
ATOM 638 C CA . MET A 1 81 ? -0.212 -2.208 8.009 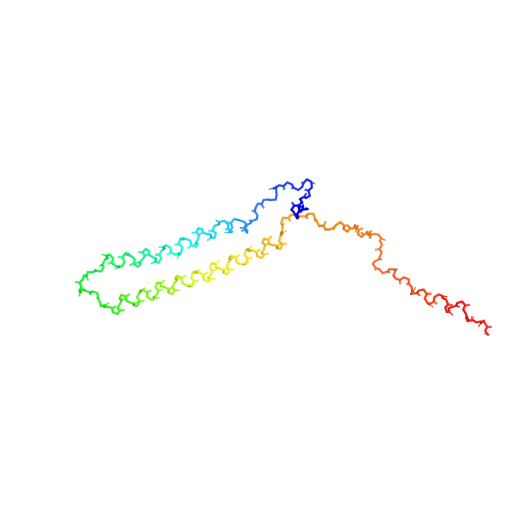1.00 86.44 81 MET A CA 1
ATOM 639 C C . MET A 1 81 ? -0.676 -1.177 9.041 1.00 86.44 81 MET A C 1
ATOM 641 O O . MET A 1 81 ? -1.417 -1.523 9.957 1.00 86.44 81 MET A O 1
ATOM 645 N N . GLY A 1 82 ? -0.335 0.103 8.854 1.00 85.19 82 GLY A N 1
ATOM 646 C CA . GLY A 1 82 ? -0.800 1.180 9.732 1.00 85.19 82 GLY A CA 1
ATOM 647 C C . GLY A 1 82 ? -2.325 1.237 9.822 1.00 85.19 82 GLY A C 1
ATOM 648 O O . GLY A 1 82 ? -2.893 1.292 10.909 1.00 85.19 82 GLY A O 1
ATOM 649 N N . CYS A 1 83 ? -3.017 1.138 8.688 1.00 83.12 83 CYS A N 1
ATOM 650 C CA . CYS A 1 83 ? -4.473 1.160 8.684 1.00 83.12 83 CYS A CA 1
ATOM 651 C C . CYS A 1 83 ? -5.102 -0.120 9.269 1.00 83.12 83 CYS A C 1
ATOM 653 O O . CYS A 1 83 ? -6.159 -0.034 9.895 1.00 83.12 83 CYS A O 1
ATOM 655 N N . LEU A 1 84 ? -4.469 -1.289 9.105 1.00 83.38 84 LEU A N 1
ATOM 656 C CA . LEU A 1 84 ? -4.888 -2.532 9.761 1.00 83.38 84 LEU A CA 1
ATOM 657 C C . LEU A 1 84 ? -4.820 -2.386 11.283 1.00 83.38 84 LEU A C 1
ATOM 659 O O . LEU A 1 84 ? -5.774 -2.742 11.970 1.00 83.38 84 LEU A O 1
ATOM 663 N N . ILE A 1 85 ? -3.736 -1.805 11.800 1.00 85.88 85 ILE A N 1
ATOM 664 C CA . ILE A 1 85 ? -3.564 -1.557 13.235 1.00 85.88 85 ILE A CA 1
ATOM 665 C C . ILE A 1 85 ? -4.691 -0.662 13.762 1.00 85.88 85 ILE A C 1
ATOM 667 O O . ILE A 1 85 ? -5.338 -1.026 14.740 1.00 85.88 85 ILE A O 1
ATOM 671 N N . VAL A 1 86 ? -4.997 0.458 13.096 1.00 82.88 86 VAL A N 1
ATOM 672 C CA . VAL A 1 86 ? -6.079 1.357 13.544 1.00 82.88 86 VAL A CA 1
ATOM 673 C C . VAL A 1 86 ? -7.447 0.658 13.494 1.00 82.88 86 VAL A C 1
ATOM 675 O O . VAL A 1 86 ? -8.225 0.782 14.440 1.00 82.88 86 VAL A O 1
ATOM 678 N N . MET A 1 87 ? -7.717 -0.158 12.465 1.00 77.81 87 MET A N 1
ATOM 679 C CA . MET A 1 87 ? -8.944 -0.964 12.403 1.00 77.81 87 MET A CA 1
ATOM 680 C C . MET A 1 87 ? -9.068 -1.943 13.575 1.00 77.81 87 MET A C 1
ATOM 682 O O . MET A 1 87 ? -10.171 -2.128 14.091 1.00 77.81 87 MET A O 1
ATOM 686 N N . VAL A 1 88 ? -7.959 -2.563 13.988 1.00 80.94 88 VAL A N 1
ATOM 687 C CA . VAL A 1 88 ? -7.916 -3.461 15.151 1.00 80.94 88 VAL A CA 1
ATOM 688 C C . VAL A 1 88 ? -8.122 -2.678 16.446 1.00 80.94 88 VAL A C 1
ATOM 690 O O . VAL A 1 88 ? -8.953 -3.078 17.254 1.00 80.94 88 VAL A O 1
ATOM 693 N N . MET A 1 89 ? -7.428 -1.548 16.620 1.00 82.31 89 MET A N 1
ATOM 694 C CA . MET A 1 89 ? -7.542 -0.699 17.813 1.00 82.31 89 MET A CA 1
ATOM 695 C C . MET A 1 89 ? -8.954 -0.162 18.006 1.00 82.31 89 MET A C 1
ATOM 697 O O . MET A 1 89 ? -9.456 -0.110 19.124 1.00 82.31 89 MET A O 1
ATOM 701 N N . LYS A 1 90 ? -9.597 0.255 16.915 1.00 72.81 90 LYS A N 1
ATOM 702 C CA . LYS A 1 90 ? -10.966 0.746 16.976 1.00 72.81 90 LYS A CA 1
ATOM 703 C C . LYS A 1 90 ? -11.950 -0.391 17.189 1.00 72.81 90 LYS A C 1
ATOM 705 O O . LYS A 1 90 ? -12.879 -0.203 17.963 1.00 72.81 90 LYS A O 1
ATOM 710 N N . GLY A 1 91 ? -11.714 -1.528 16.522 1.00 64.06 91 GLY A N 1
ATOM 711 C CA . GLY A 1 91 ? -12.476 -2.770 16.618 1.00 64.06 91 GLY A CA 1
ATOM 712 C C . GLY A 1 91 ? -13.963 -2.610 16.260 1.00 64.06 91 GLY A C 1
ATOM 713 O O . GLY A 1 91 ? -14.616 -1.633 16.617 1.00 64.06 91 GLY A O 1
ATOM 714 N N . PRO A 1 92 ? -14.607 -3.546 15.548 1.00 65.88 92 PRO A N 1
ATOM 715 C CA . PRO A 1 92 ? -16.064 -3.593 15.623 1.00 65.88 92 PRO A CA 1
ATOM 716 C C . PRO A 1 92 ? -16.444 -3.905 17.082 1.00 65.88 92 PRO A C 1
ATOM 718 O O . PRO A 1 92 ? -15.746 -4.672 17.739 1.00 65.88 92 PRO A O 1
ATOM 721 N N 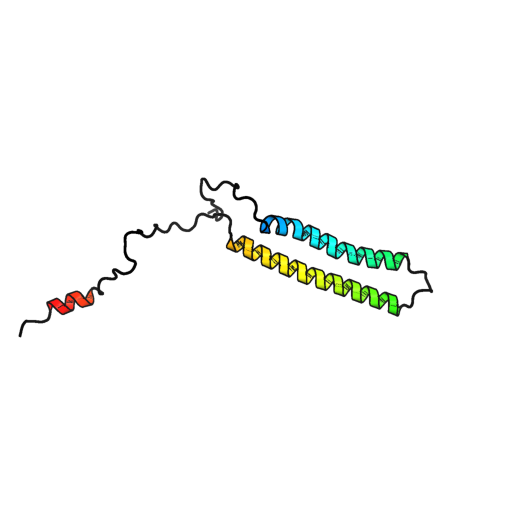. GLY A 1 93 ? -17.533 -3.315 17.587 1.00 63.00 93 GLY A N 1
ATOM 722 C CA . GLY A 1 93 ? -18.047 -3.592 18.932 1.00 63.00 93 GLY A CA 1
ATOM 723 C C . GL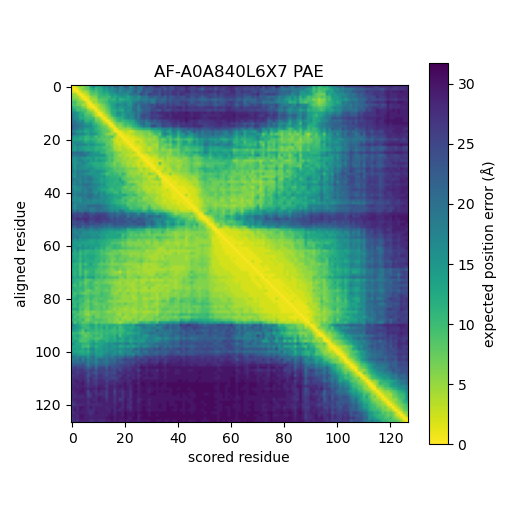Y A 1 93 ? -18.475 -5.055 19.071 1.00 63.00 93 GLY A C 1
ATOM 724 O O . GLY A 1 93 ? -19.648 -5.395 18.898 1.00 63.00 93 GLY A O 1
ATOM 725 N N . PHE A 1 94 ? -17.507 -5.935 19.301 1.00 63.84 94 PHE A N 1
ATOM 726 C CA . PHE A 1 94 ? -17.732 -7.313 19.686 1.00 63.84 94 PHE A CA 1
ATOM 727 C C . PHE A 1 94 ? -18.146 -7.329 21.151 1.00 63.84 94 PHE A C 1
ATOM 729 O O . PHE A 1 94 ? -17.729 -6.473 21.930 1.00 63.84 94 PHE A O 1
ATOM 736 N N . VAL A 1 95 ? -19.021 -8.270 21.503 1.00 57.50 95 VAL A N 1
ATOM 737 C CA . VAL A 1 95 ? -19.414 -8.477 22.896 1.00 57.50 95 VAL A CA 1
ATOM 738 C C . VAL A 1 95 ? -18.138 -8.803 23.668 1.00 57.50 95 VAL A C 1
ATOM 740 O O . VAL A 1 95 ? -17.547 -9.859 23.451 1.00 57.50 95 VAL A O 1
ATOM 743 N N . ALA A 1 96 ? -17.683 -7.861 24.492 1.00 68.38 96 ALA A N 1
ATOM 744 C CA . ALA A 1 96 ? -16.608 -8.116 25.434 1.00 68.38 96 ALA A CA 1
ATOM 745 C C . ALA A 1 96 ? -17.066 -9.190 26.426 1.00 68.38 96 ALA A C 1
ATOM 747 O O . ALA A 1 96 ? -18.271 -9.368 26.635 1.00 68.38 96 ALA A O 1
ATOM 748 N N . ASP A 1 97 ? -16.105 -9.899 27.018 1.00 70.19 97 ASP A N 1
ATOM 749 C CA . ASP A 1 97 ? -16.410 -10.834 28.093 1.00 70.19 97 ASP A CA 1
ATOM 750 C C . ASP A 1 97 ? -17.186 -10.087 29.181 1.00 70.19 97 ASP A C 1
ATOM 752 O O . ASP A 1 97 ? -16.855 -8.943 29.515 1.00 70.19 97 ASP A O 1
ATOM 756 N N . ALA A 1 98 ? -18.278 -10.682 29.648 1.00 63.19 98 ALA A N 1
ATOM 757 C CA . ALA A 1 98 ? -19.216 -10.015 30.536 1.00 63.19 98 ALA A CA 1
ATOM 758 C C . ALA A 1 98 ? -18.614 -9.931 31.942 1.00 63.19 98 ALA A C 1
ATOM 760 O O . ALA A 1 98 ? -18.976 -10.693 32.833 1.00 63.19 98 ALA A O 1
ATOM 761 N N . TYR A 1 99 ? -17.681 -9.005 32.143 1.00 63.72 99 TYR A N 1
ATOM 762 C CA . TYR A 1 99 ? -17.290 -8.608 33.482 1.00 63.72 99 TYR A CA 1
ATOM 763 C C . TYR A 1 99 ? -18.441 -7.818 34.112 1.00 63.72 99 TYR A C 1
ATOM 765 O O . TYR A 1 99 ? -18.991 -6.921 33.459 1.00 63.72 99 TYR A O 1
ATOM 773 N N . PRO A 1 100 ? -18.818 -8.125 35.367 1.00 68.31 100 PRO A N 1
ATOM 774 C CA . PRO A 1 100 ? -19.682 -7.238 36.119 1.00 68.31 100 PRO A CA 1
ATOM 775 C C . PRO A 1 100 ? -19.032 -5.847 36.137 1.00 68.31 100 PRO A C 1
ATOM 777 O O . PRO A 1 100 ? -17.826 -5.751 36.390 1.00 68.31 100 PRO A O 1
ATOM 780 N N . PRO A 1 101 ? -19.781 -4.773 35.833 1.00 69.81 101 PRO A N 1
ATOM 781 C CA . PRO A 1 101 ? -19.280 -3.424 36.035 1.00 69.81 101 PRO A CA 1
ATOM 782 C C . PRO A 1 101 ? -18.815 -3.305 37.486 1.00 69.81 101 PRO A C 1
ATOM 784 O O . PRO A 1 101 ? -19.568 -3.662 38.390 1.00 69.81 101 PRO A O 1
ATOM 787 N N . ALA A 1 102 ? -17.584 -2.843 37.711 1.00 68.81 102 ALA A N 1
ATOM 788 C CA . ALA A 1 102 ? -17.154 -2.506 39.061 1.00 68.81 102 ALA A CA 1
ATOM 789 C C . ALA A 1 102 ? -18.113 -1.443 39.613 1.00 68.81 102 ALA A C 1
ATOM 791 O O . ALA A 1 102 ? -18.398 -0.458 38.919 1.00 68.81 102 ALA A O 1
ATOM 792 N N . ASP A 1 103 ? -18.627 -1.662 40.822 1.00 70.19 103 ASP A N 1
ATOM 793 C CA . ASP A 1 103 ? -19.493 -0.693 41.477 1.00 70.19 103 ASP A CA 1
ATOM 794 C C . ASP A 1 103 ? -18.707 0.607 41.645 1.00 70.19 103 ASP A C 1
ATOM 796 O O . ASP A 1 103 ? -17.656 0.644 42.290 1.00 70.19 103 ASP A O 1
ATOM 800 N N . ARG A 1 104 ? -19.199 1.686 41.023 1.00 63.75 104 ARG A N 1
ATOM 801 C CA . ARG A 1 104 ? -18.553 3.010 41.078 1.00 63.75 104 ARG A CA 1
ATOM 802 C C . ARG A 1 104 ? -18.437 3.548 42.502 1.00 63.75 104 ARG A C 1
ATOM 804 O O . ARG A 1 104 ? -17.611 4.425 42.739 1.00 63.75 104 ARG A O 1
ATOM 811 N N . ASP A 1 105 ? -19.239 3.001 43.408 1.00 67.38 105 ASP A N 1
ATOM 812 C CA . ASP A 1 105 ? -19.347 3.424 44.797 1.00 67.38 105 ASP A CA 1
ATOM 813 C C . ASP A 1 105 ? -18.456 2.603 45.743 1.00 67.38 105 ASP A C 1
ATOM 815 O O . ASP A 1 105 ? -18.362 2.926 46.925 1.00 67.38 105 ASP A O 1
ATOM 819 N N . THR A 1 106 ? -17.758 1.577 45.243 1.00 59.94 106 THR A N 1
ATOM 820 C CA . THR A 1 106 ? -16.755 0.847 46.031 1.00 59.94 106 THR A CA 1
ATOM 821 C C . THR A 1 106 ? -15.359 1.429 45.788 1.00 59.94 106 THR A C 1
ATOM 823 O O . THR A 1 106 ? -14.863 1.377 44.658 1.00 59.94 106 THR A O 1
ATOM 826 N N . PRO A 1 107 ? -14.692 2.001 46.811 1.00 63.41 107 PRO A N 1
ATOM 827 C CA . PRO A 1 107 ? -13.286 2.368 46.704 1.00 63.41 107 PRO A CA 1
ATOM 828 C C . PRO A 1 107 ? -12.464 1.125 46.340 1.00 63.41 107 PRO A C 1
ATOM 830 O O . PRO A 1 107 ? -12.630 0.070 46.944 1.00 63.41 107 PRO A O 1
ATOM 833 N N . PHE A 1 108 ? -11.551 1.250 45.373 1.00 62.69 108 PHE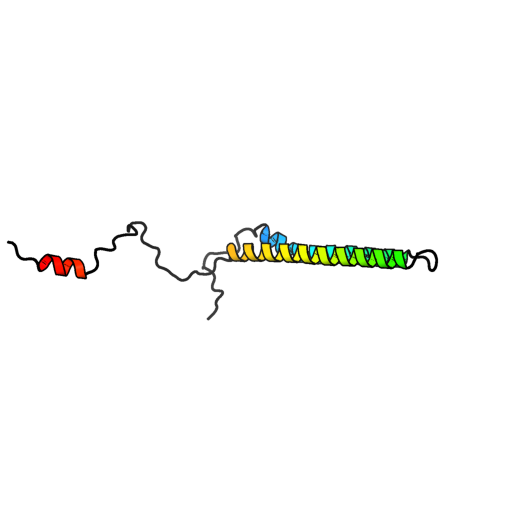 A N 1
ATOM 834 C CA . PHE A 1 108 ? -10.724 0.150 44.838 1.00 62.69 108 PHE A CA 1
ATOM 835 C C . PHE A 1 108 ? -9.802 -0.532 45.877 1.00 62.69 108 PHE A C 1
ATOM 837 O O . PHE A 1 108 ? -9.129 -1.511 45.573 1.00 62.69 108 PHE A O 1
ATOM 844 N N . LEU A 1 109 ? -9.757 -0.033 47.108 1.00 64.69 109 LEU A N 1
ATOM 845 C CA . LEU A 1 109 ? -8.937 -0.560 48.187 1.00 64.69 109 LEU A CA 1
ATOM 846 C C . LEU A 1 109 ? -9.754 -0.578 49.478 1.00 64.69 109 LEU A C 1
ATOM 848 O O . LEU A 1 109 ? -9.607 0.292 50.327 1.00 64.69 109 LEU A O 1
ATOM 852 N N . ASP A 1 110 ? -10.594 -1.597 49.608 1.00 61.81 1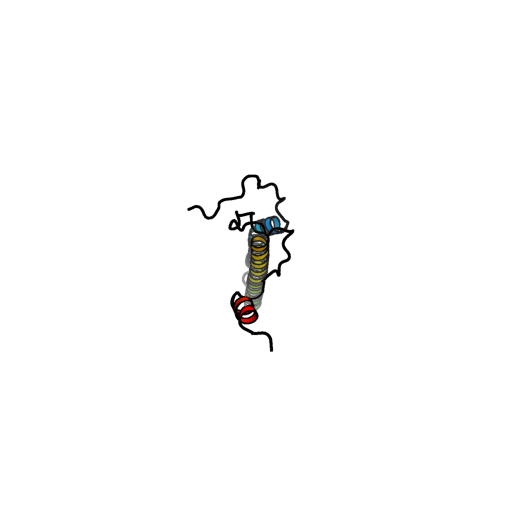10 ASP A N 1
ATOM 853 C CA . ASP A 1 110 ? -10.897 -2.188 50.911 1.00 61.81 110 ASP A CA 1
ATOM 854 C C . ASP A 1 110 ? -10.464 -3.658 50.886 1.00 61.81 110 ASP A C 1
ATOM 856 O O . ASP A 1 110 ? -11.249 -4.597 51.000 1.00 61.81 110 ASP A O 1
ATOM 860 N N . LEU A 1 111 ? -9.166 -3.863 50.643 1.00 65.00 111 LEU A N 1
ATOM 861 C CA . LEU A 1 111 ? -8.510 -5.058 51.149 1.00 65.00 111 LEU A CA 1
ATOM 862 C C . LEU A 1 111 ? -8.369 -4.816 52.649 1.00 65.00 111 LEU A C 1
ATOM 864 O O . LEU A 1 111 ? -7.341 -4.312 53.104 1.00 65.00 111 LEU A O 1
ATOM 868 N N . GLY A 1 112 ? -9.429 -5.131 53.396 1.00 64.62 112 GLY A N 1
ATOM 869 C CA . GLY A 1 112 ? -9.306 -5.345 54.829 1.00 64.62 112 GLY A CA 1
ATOM 870 C C . GLY A 1 112 ? -8.089 -6.243 55.090 1.00 64.62 112 GLY A C 1
ATOM 871 O O . GLY A 1 112 ? -7.756 -7.080 54.235 1.00 64.62 112 GLY A O 1
ATOM 872 N N . PRO A 1 113 ? -7.373 -6.032 56.206 1.00 62.28 113 PRO A N 1
ATOM 873 C CA . PRO A 1 113 ? -6.154 -6.772 56.490 1.00 62.28 113 PRO A CA 1
ATOM 874 C C . PRO A 1 113 ? -6.407 -8.280 56.338 1.00 62.28 113 PRO A C 1
ATOM 876 O O . PRO A 1 113 ? -7.513 -8.747 56.636 1.00 62.28 113 PRO A O 1
ATOM 879 N N . PRO A 1 114 ? -5.429 -9.047 55.818 1.00 66.12 114 PRO A N 1
ATOM 880 C CA . PRO A 1 114 ? -5.602 -10.478 55.614 1.00 66.12 114 PRO A CA 1
ATOM 881 C C . PRO A 1 114 ? -6.095 -11.128 56.918 1.00 66.12 114 PRO A C 1
ATOM 883 O O . PRO A 1 114 ? -5.689 -10.694 57.998 1.00 66.12 114 PRO A O 1
ATOM 886 N N . PRO A 1 115 ? -6.931 -12.181 56.847 1.00 61.06 115 PRO A N 1
ATOM 887 C CA . PRO A 1 115 ? -7.601 -12.784 58.010 1.00 61.06 115 PRO A CA 1
ATOM 888 C C . PRO A 1 115 ? -6.653 -13.272 59.125 1.00 61.06 115 PRO A C 1
ATOM 890 O O . PRO A 1 115 ? -7.099 -13.637 60.210 1.00 61.06 115 PRO A O 1
ATOM 893 N N . GLU A 1 116 ? -5.344 -13.274 58.880 1.00 59.03 116 GLU A N 1
ATOM 894 C CA . GLU A 1 116 ? -4.307 -13.587 59.859 1.00 59.03 116 GLU A CA 1
ATOM 895 C C . GLU A 1 116 ? -4.066 -12.454 60.880 1.00 59.03 116 GLU A C 1
ATOM 897 O O . GLU A 1 116 ? -3.635 -12.730 62.001 1.00 59.03 116 GLU A O 1
ATOM 902 N N . GLU A 1 117 ? -4.371 -11.193 60.548 1.00 56.91 117 GLU A N 1
ATOM 903 C CA . GLU A 1 117 ? -4.076 -10.041 61.416 1.00 56.91 117 GLU A CA 1
ATOM 904 C C . GLU A 1 117 ? -5.136 -9.836 62.518 1.00 56.91 117 GLU A C 1
ATOM 906 O O . GLU A 1 117 ? -4.789 -9.492 63.650 1.00 56.91 117 GLU A O 1
ATOM 911 N N . GLU A 1 118 ? -6.409 -10.152 62.244 1.00 54.19 118 GLU A N 1
ATOM 912 C CA . GLU A 1 118 ? -7.485 -10.159 63.253 1.00 54.19 118 GLU A CA 1
ATOM 913 C C . GLU A 1 118 ? -7.305 -11.287 64.285 1.00 54.19 118 GLU A C 1
ATOM 915 O O . GLU A 1 118 ? -7.515 -11.080 65.481 1.00 54.19 118 GLU A O 1
ATOM 920 N N . ALA A 1 119 ? -6.838 -12.464 63.854 1.00 55.84 119 ALA A N 1
ATOM 921 C CA . ALA A 1 119 ? -6.634 -13.610 64.743 1.00 55.84 119 ALA A CA 1
ATOM 922 C C . ALA A 1 119 ? -5.502 -13.384 65.767 1.00 55.84 119 ALA A C 1
ATOM 924 O O . ALA A 1 119 ? -5.561 -13.897 66.889 1.00 55.84 119 ALA A O 1
ATOM 925 N N . ASN A 1 120 ? -4.482 -12.594 65.413 1.00 56.47 120 ASN A N 1
ATOM 926 C CA . ASN A 1 120 ? -3.331 -12.333 66.281 1.00 56.47 120 ASN A CA 1
ATOM 927 C C . ASN A 1 120 ? -3.595 -11.213 67.311 1.00 56.47 120 ASN A C 1
ATOM 929 O O . ASN A 1 120 ? -3.009 -11.205 68.394 1.00 56.47 120 ASN A O 1
ATOM 933 N N . GLN A 1 121 ? -4.523 -10.293 67.025 1.00 56.22 121 GLN A N 1
ATOM 934 C CA . GLN A 1 121 ? -4.896 -9.220 67.958 1.00 56.22 121 GLN A CA 1
ATOM 935 C C . GLN A 1 121 ? -5.791 -9.711 69.103 1.00 56.22 121 GLN A C 1
ATOM 937 O O . GLN A 1 121 ? -5.694 -9.201 70.216 1.00 56.22 121 GLN A O 1
ATOM 942 N N . THR A 1 122 ? -6.588 -10.762 68.888 1.00 57.91 122 THR A N 1
ATOM 943 C CA . THR A 1 122 ? -7.368 -11.406 69.961 1.00 57.91 122 THR A CA 1
ATOM 944 C C . THR A 1 122 ? -6.544 -12.300 70.894 1.00 57.91 122 THR A C 1
ATOM 946 O O . THR A 1 122 ? -7.051 -12.730 71.928 1.00 57.91 122 THR A O 1
ATOM 949 N N . ALA A 1 123 ? -5.284 -12.592 70.551 1.00 57.12 123 ALA A N 1
ATOM 950 C CA . ALA A 1 123 ? -4.434 -13.530 71.286 1.00 57.12 123 ALA A CA 1
ATOM 951 C C . ALA A 1 123 ? -3.443 -12.869 72.264 1.00 57.12 123 ALA A C 1
ATOM 953 O O . ALA A 1 123 ? -2.756 -13.586 72.993 1.00 57.12 123 ALA A O 1
ATOM 954 N N . SER A 1 124 ? -3.354 -11.534 72.315 1.00 55.91 124 SER A N 1
ATOM 955 C CA . SER A 1 124 ? -2.456 -10.847 73.253 1.00 55.91 124 SER A CA 1
ATOM 956 C C . SER A 1 124 ? -3.187 -10.501 74.560 1.00 55.91 124 SER A C 1
ATOM 958 O O . SER A 1 124 ? -4.097 -9.670 74.542 1.00 55.91 124 SER A O 1
ATOM 960 N N . PRO A 1 125 ? -2.837 -11.133 75.699 1.00 61.12 125 PRO A N 1
ATOM 961 C CA . PRO A 1 125 ? -3.461 -10.845 76.985 1.00 61.12 125 PRO A CA 1
ATOM 962 C C . PRO A 1 125 ? -3.024 -9.471 77.522 1.00 61.12 125 PRO A C 1
ATOM 964 O O . PRO A 1 125 ? -1.897 -9.046 77.263 1.00 61.12 125 PRO A O 1
ATOM 967 N N . PRO A 1 126 ? -3.873 -8.781 78.306 1.00 55.41 126 PRO A N 1
ATOM 968 C CA . PRO A 1 126 ? -3.470 -7.558 78.986 1.00 55.41 126 PRO A CA 1
ATOM 969 C C . PRO A 1 126 ? -2.440 -7.887 80.080 1.00 55.41 126 PRO A C 1
ATOM 971 O O . PRO A 1 126 ? -2.742 -8.641 81.007 1.00 55.41 126 PRO A O 1
ATOM 974 N N . THR A 1 127 ? -1.235 -7.327 79.968 1.00 49.22 127 THR A N 1
ATOM 975 C CA . THR A 1 127 ? -0.299 -7.139 81.093 1.00 49.22 127 THR A CA 1
ATOM 976 C C . THR A 1 127 ? -0.412 -5.730 81.629 1.00 49.22 127 THR A C 1
ATOM 978 O O . THR A 1 127 ? -0.401 -4.807 80.782 1.00 49.22 127 THR A O 1
#

Foldseek 3Di:
DDQQDADVVLDPPPPCPVLNVCLVCLVVQLCVQLVVLVVVLVVCVVPDDVPPDDPVVNVVSVVVSVVSNVVSVVVSVVSNVVSVVVCVVVDRRGPDDDDPPDDPPDDPDPPPDPPVVVVVVVPDDDD

Sequence (127 aa):
MNPFKRLPGYGPKTAAGMERQIWRRLPAVFFWGSLLPLLFVGLRRWLAEPGASDAHSLLLGEYIAYGLVAMHWALTLTLAMGCLIVMVMKGPGFVADAYPPADRDTPFLDLGPPPEEEANQTASPPT

Secondary structure (DSSP, 8-state):
--TT-BPTT--S-S---HHHHHHHHHHHHHHHHHHHHHHHHHHHHHS--TTTS-HHHHHHHHHHHHHHHHHHHHHHHHHHHHHHHHHHHH---B----PPPPPTTS-S------HHHHHHHTT----

Solvent-accessible surface area (backbone atoms only — not comparable to full-atom values): 8011 Å² total; per-residue (Å²): 135,75,95,79,53,59,43,90,87,70,62,92,76,66,75,79,49,69,56,60,55,48,62,66,45,45,60,56,50,53,51,50,59,49,47,52,47,52,48,49,54,51,50,54,60,71,70,51,53,95,84,79,64,58,68,67,63,53,53,52,52,51,52,50,38,52,50,51,40,54,54,49,50,53,53,51,52,53,52,49,50,54,43,51,50,52,52,60,74,67,41,80,73,56,61,66,81,86,67,77,78,78,60,89,85,56,70,98,75,75,77,68,76,61,80,69,59,64,60,56,65,78,67,64,76,92,127